Protein AF-A0A2D8V8N9-F1 (afdb_monomer)

Foldseek 3Di:
DPPPFDADPPPRDGDDLVVVQVACADPPPRDRCPAQVNLVVVVVCVVVPSYDPDDPPPCRNCVVVVVDCDPVNVVVPDPVPVVVVDPPVVVVVPPPVPPPPVPPPPPVVVVVDDPQPVPDPVVVVVVVVD

pLDDT: mean 76.81, std 12.53, range [43.84, 94.81]

Sequence (130 aa):
MEVEGLICPACAGELKEDQLKDQLVCPHCKTNLKQKKFLAFLEYLIMVGIVSDLDFFDETLYGDEIEHKTIEEKELEDFTNPEDYEDKSEKLKNYDESVDLKEVTTDEESFRVWEGIDEDWEDFNKKNKK

Radius of gyration: 29.56 Å; Cα contacts (8 Å, |Δi|>4): 69; chains: 1; bounding box: 76×62×56 Å

Mean predicted aligned error: 17.75 Å

Solvent-accessible surface area (backbone atoms only — not comparable to full-atom values): 8571 Å² total; per-residue (Å²): 129,84,77,77,72,48,60,36,92,88,74,70,44,82,46,56,65,80,56,43,54,84,40,55,45,44,88,85,76,66,45,69,52,86,41,57,95,37,44,75,58,54,52,49,35,41,77,75,61,54,36,83,86,70,65,83,82,38,54,88,63,45,34,76,64,69,74,49,71,46,73,67,57,59,70,64,54,60,92,76,50,61,75,82,72,51,66,72,77,54,70,62,70,74,61,59,90,75,66,75,72,77,72,70,84,62,63,64,68,68,73,71,63,56,93,57,76,92,47,56,71,70,59,55,63,53,64,78,72,114

Secondary structure (DSSP, 8-state):
---PPEE-TTT--EE-HHHHHH--B-TTT--B--SGGGHHHHHHHHHHTS-----TT-HHHHHHHHH---HHHHHT--TT-GGGTS-TTTTTTT--TT---------HHHHH--TTTTS-HHHHHHHTT-

Structure (mmCIF, N/CA/C/O backbone):
data_AF-A0A2D8V8N9-F1
#
_entry.id   AF-A0A2D8V8N9-F1
#
loop_
_atom_site.group_PDB
_atom_site.id
_atom_site.type_symbol
_atom_site.label_atom_id
_atom_site.label_alt_id
_atom_site.label_comp_id
_atom_site.label_asym_id
_atom_site.label_entity_id
_atom_site.label_seq_id
_atom_site.pdbx_PDB_ins_code
_atom_site.Cartn_x
_atom_site.Cartn_y
_atom_site.Cartn_z
_atom_site.occupancy
_atom_site.B_iso_or_equiv
_atom_site.auth_seq_id
_atom_site.auth_comp_id
_atom_site.auth_asym_id
_atom_site.auth_atom_id
_atom_site.pdbx_PDB_model_num
ATOM 1 N N . MET A 1 1 ? 1.523 -25.544 -6.671 1.00 43.84 1 MET A N 1
ATOM 2 C CA . MET A 1 1 ? 0.887 -25.002 -5.459 1.00 43.84 1 MET A CA 1
ATOM 3 C C . MET A 1 1 ? -0.396 -24.367 -5.927 1.00 43.84 1 MET A C 1
ATOM 5 O O . MET A 1 1 ? -0.328 -23.401 -6.672 1.00 43.84 1 MET A O 1
ATOM 9 N N . GLU A 1 2 ? -1.529 -24.990 -5.630 1.00 48.66 2 GLU A N 1
ATOM 10 C CA . GLU A 1 2 ? -2.821 -24.325 -5.788 1.00 48.66 2 GLU A CA 1
ATOM 11 C C . GLU A 1 2 ? -2.857 -23.256 -4.699 1.00 48.66 2 GLU A C 1
ATOM 13 O O . GLU A 1 2 ? -2.686 -23.576 -3.524 1.00 48.66 2 GLU A O 1
ATOM 18 N N . VAL A 1 3 ? -2.911 -21.987 -5.098 1.00 56.03 3 VAL A N 1
ATOM 19 C CA . VAL A 1 3 ? -3.003 -20.879 -4.150 1.00 56.03 3 VAL A CA 1
ATOM 20 C C . VAL A 1 3 ? -4.373 -21.026 -3.500 1.00 56.03 3 VAL A C 1
ATOM 22 O O . VAL A 1 3 ? -5.394 -20.870 -4.170 1.00 56.03 3 VAL A O 1
ATOM 25 N N . GLU A 1 4 ? -4.402 -21.448 -2.238 1.00 64.19 4 GLU A N 1
ATOM 26 C CA . GLU A 1 4 ? -5.627 -21.440 -1.445 1.00 64.19 4 GLU A CA 1
ATOM 27 C C . GLU A 1 4 ? -6.212 -20.025 -1.537 1.00 64.19 4 GLU A C 1
ATOM 29 O O . GLU A 1 4 ? -5.486 -19.040 -1.388 1.00 64.19 4 GLU A O 1
ATOM 34 N N . GLY A 1 5 ? -7.487 -19.930 -1.923 1.00 76.81 5 GLY A N 1
ATOM 35 C CA . GLY A 1 5 ? -8.102 -18.674 -2.348 1.00 76.81 5 GLY A CA 1
ATOM 36 C C . GLY A 1 5 ? -7.938 -17.547 -1.327 1.00 76.81 5 GLY A C 1
ATOM 37 O O . GLY A 1 5 ? -7.862 -17.779 -0.123 1.00 76.81 5 GLY A O 1
ATOM 38 N N . LEU A 1 6 ? -7.904 -16.303 -1.809 1.00 89.44 6 LEU A N 1
ATOM 39 C CA . LEU A 1 6 ? -7.815 -15.125 -0.947 1.00 89.44 6 LEU A CA 1
ATOM 40 C C . LEU A 1 6 ? -9.004 -15.072 0.009 1.00 89.44 6 LEU A C 1
ATOM 42 O O . LEU A 1 6 ? -10.145 -15.310 -0.380 1.00 89.44 6 LEU A O 1
ATOM 46 N N . ILE A 1 7 ? -8.749 -14.695 1.256 1.00 92.44 7 ILE A N 1
ATOM 47 C CA . ILE A 1 7 ? -9.777 -14.587 2.289 1.00 92.44 7 ILE A CA 1
ATOM 48 C C . ILE A 1 7 ? -9.831 -13.143 2.778 1.00 92.44 7 ILE A C 1
ATOM 50 O O . ILE A 1 7 ? -8.807 -12.515 3.036 1.00 92.44 7 ILE A O 1
ATOM 54 N N . CYS A 1 8 ? -11.040 -12.607 2.928 1.00 93.44 8 CYS A N 1
ATOM 55 C CA . CYS A 1 8 ? -11.247 -11.274 3.471 1.00 93.44 8 CYS A CA 1
ATOM 56 C C . CYS A 1 8 ? -10.814 -11.210 4.943 1.00 93.44 8 CYS A C 1
ATOM 58 O O . CYS A 1 8 ? -11.409 -11.908 5.771 1.00 93.44 8 CYS A O 1
ATOM 60 N N . PRO A 1 9 ? -9.890 -10.306 5.321 1.00 94.12 9 PRO A N 1
ATOM 61 C CA . PRO A 1 9 ? -9.412 -10.198 6.700 1.00 94.12 9 PRO A CA 1
ATOM 62 C C . PRO A 1 9 ? -10.479 -9.672 7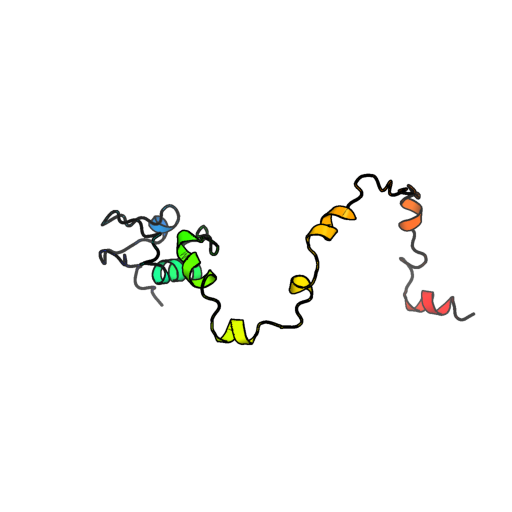.677 1.00 94.12 9 PRO A C 1
ATOM 64 O O . PRO A 1 9 ? -10.300 -9.751 8.888 1.00 94.12 9 PRO A O 1
ATOM 67 N N . ALA A 1 10 ? -11.597 -9.131 7.176 1.00 94.81 10 ALA A N 1
ATOM 68 C CA . ALA A 1 10 ? -12.677 -8.592 8.004 1.00 94.81 10 ALA A CA 1
ATOM 69 C C . ALA A 1 10 ? -13.801 -9.601 8.298 1.00 94.81 10 ALA A C 1
ATOM 71 O O . ALA A 1 10 ? -14.387 -9.557 9.376 1.00 94.81 10 ALA A O 1
ATOM 72 N N . CYS A 1 11 ? -14.149 -10.466 7.340 1.00 94.50 11 CYS A N 1
ATOM 73 C CA . CYS A 1 11 ? -15.315 -11.356 7.452 1.00 94.50 11 CYS A CA 1
ATOM 74 C C . CYS A 1 11 ? -15.036 -12.824 7.122 1.00 94.50 11 CYS A C 1
ATOM 76 O O . CYS A 1 11 ? -15.972 -13.619 7.121 1.00 94.50 11 CYS A O 1
ATOM 78 N N . ALA A 1 12 ? -13.786 -13.175 6.813 1.00 92.81 12 ALA A N 1
ATOM 79 C CA . ALA A 1 12 ? -13.374 -14.509 6.387 1.00 92.81 12 ALA A CA 1
ATOM 80 C C . ALA A 1 12 ? -14.083 -15.045 5.121 1.00 92.81 12 ALA A C 1
ATOM 82 O O . ALA A 1 12 ? -14.031 -16.237 4.840 1.00 92.81 12 ALA A O 1
ATOM 83 N N . GLY A 1 13 ? -14.742 -14.181 4.343 1.00 90.00 13 GLY A N 1
ATOM 84 C CA . GLY A 1 13 ? -15.332 -14.557 3.058 1.00 90.00 13 GLY A CA 1
ATOM 85 C C . GLY A 1 13 ? -14.276 -14.680 1.960 1.00 90.00 13 GLY A C 1
ATOM 86 O O . GLY A 1 13 ? -13.330 -13.895 1.931 1.00 90.00 13 GLY A O 1
ATOM 87 N N . GLU A 1 14 ? -14.461 -15.623 1.041 1.00 92.06 14 GLU A N 1
ATOM 88 C CA . GLU A 1 14 ? -13.572 -15.823 -0.110 1.00 92.06 14 GLU A CA 1
ATOM 89 C C . GLU A 1 14 ? -13.572 -14.603 -1.044 1.00 92.06 14 GLU A C 1
ATOM 91 O O . GLU A 1 14 ? -14.624 -14.078 -1.417 1.00 92.06 14 GLU A O 1
ATOM 96 N N . LEU A 1 15 ? -12.390 -14.154 -1.443 1.00 90.56 15 LEU A N 1
ATOM 97 C CA . LEU A 1 15 ? -12.158 -13.038 -2.348 1.00 90.56 15 LEU A CA 1
ATOM 98 C C . LEU A 1 15 ? -11.600 -13.557 -3.670 1.00 90.56 15 LEU A C 1
ATOM 100 O O . LEU A 1 15 ? -10.757 -14.452 -3.702 1.00 90.56 15 LEU A O 1
ATOM 104 N N . LYS A 1 16 ? -12.052 -12.963 -4.774 1.00 89.31 16 LYS A N 1
ATOM 105 C CA . LYS A 1 16 ? -11.457 -13.197 -6.092 1.00 89.31 16 LYS A CA 1
ATOM 106 C C . LYS A 1 16 ? -10.467 -12.086 -6.405 1.00 89.31 16 LYS A C 1
ATOM 108 O O . LYS A 1 16 ? -10.768 -10.922 -6.156 1.00 89.31 16 LYS A O 1
ATOM 113 N N . GLU A 1 17 ? -9.338 -12.438 -7.009 1.00 88.31 17 GLU A N 1
ATOM 114 C CA . GLU A 1 17 ? -8.306 -11.479 -7.427 1.00 88.31 17 GLU A CA 1
ATOM 115 C C . GLU A 1 17 ? -8.883 -10.359 -8.297 1.00 88.31 17 GLU A C 1
ATOM 117 O O . GLU A 1 17 ? -8.633 -9.184 -8.046 1.00 88.31 17 GLU A O 1
ATOM 122 N N . ASP A 1 18 ? -9.741 -10.710 -9.258 1.00 85.50 18 ASP A N 1
ATOM 123 C CA . ASP A 1 18 ? -10.358 -9.740 -10.167 1.00 85.50 18 ASP A CA 1
ATOM 124 C C . ASP A 1 18 ? -11.225 -8.698 -9.450 1.00 85.50 18 ASP A C 1
ATOM 126 O O . ASP A 1 18 ? -11.399 -7.596 -9.954 1.00 85.50 18 ASP A O 1
ATOM 130 N N . GLN A 1 19 ? -11.755 -9.013 -8.264 1.00 84.12 19 GLN A N 1
ATOM 131 C CA . GLN A 1 19 ? -12.553 -8.064 -7.483 1.00 84.12 19 GLN A CA 1
ATOM 132 C C . GLN A 1 19 ? -11.687 -7.049 -6.734 1.00 84.12 19 GLN A C 1
ATOM 134 O O . GLN A 1 19 ? -12.185 -5.984 -6.387 1.00 84.12 19 GLN A O 1
ATOM 139 N N . LEU A 1 20 ? -10.421 -7.384 -6.471 1.00 86.25 20 LEU A N 1
ATOM 140 C CA . LEU A 1 20 ? -9.492 -6.547 -5.714 1.00 86.25 20 LEU A CA 1
ATOM 141 C C . LEU A 1 20 ? -8.653 -5.629 -6.607 1.00 86.25 20 LEU A C 1
ATOM 143 O O . LEU A 1 20 ? -8.152 -4.628 -6.104 1.00 86.25 20 LEU A O 1
ATOM 147 N N . LYS A 1 21 ? -8.532 -5.943 -7.906 1.00 82.69 21 LYS A N 1
ATOM 148 C CA . LYS A 1 21 ? -7.819 -5.116 -8.894 1.00 82.69 21 LYS A CA 1
ATOM 149 C C . LYS A 1 21 ? -8.406 -3.709 -9.005 1.00 82.69 21 LYS A C 1
ATOM 151 O O . LYS A 1 21 ? -7.660 -2.740 -8.982 1.00 82.69 21 LYS A O 1
ATOM 156 N N . ASP A 1 22 ? -9.733 -3.608 -9.082 1.00 79.94 22 ASP A N 1
ATOM 157 C CA . ASP A 1 22 ? -10.412 -2.326 -9.308 1.00 79.94 22 ASP A CA 1
ATOM 158 C C . ASP A 1 22 ? -10.699 -1.572 -8.002 1.00 79.94 22 ASP A C 1
ATOM 160 O O . ASP A 1 22 ? -10.581 -0.348 -7.933 1.00 79.94 22 ASP A O 1
ATOM 164 N N . GLN A 1 23 ? -11.138 -2.287 -6.959 1.00 85.50 23 GLN A N 1
ATOM 165 C CA . GLN A 1 23 ? -11.500 -1.695 -5.672 1.00 85.50 23 GLN A CA 1
ATOM 166 C C . GLN A 1 23 ? -11.130 -2.619 -4.513 1.00 85.50 23 GLN A C 1
ATOM 168 O O . GLN A 1 23 ? -11.586 -3.756 -4.421 1.00 85.50 23 GLN A O 1
ATOM 173 N N . LEU A 1 24 ? -10.397 -2.079 -3.538 1.00 90.25 24 LEU A N 1
ATOM 174 C CA . LEU A 1 24 ? -10.080 -2.744 -2.270 1.00 90.25 24 LEU A CA 1
ATOM 175 C C . LEU A 1 24 ? -11.287 -2.756 -1.318 1.00 90.25 24 LEU A C 1
ATOM 177 O O . LEU A 1 24 ? -11.211 -2.307 -0.176 1.00 90.25 24 LEU A O 1
ATOM 181 N N . VAL A 1 25 ? -12.431 -3.250 -1.783 1.00 92.56 25 VAL A N 1
ATOM 182 C CA . VAL A 1 25 ? -13.660 -3.385 -0.996 1.00 92.56 25 VAL A CA 1
ATOM 183 C C . VAL A 1 25 ? -14.112 -4.834 -1.049 1.00 92.56 25 VAL A C 1
ATOM 185 O O . VAL A 1 25 ? -14.303 -5.409 -2.116 1.00 92.56 25 VAL A O 1
ATOM 188 N N . CYS A 1 26 ? -14.330 -5.437 0.117 1.00 92.44 26 CYS A N 1
ATOM 189 C CA . CYS A 1 26 ? -14.845 -6.800 0.164 1.00 92.44 26 CYS A CA 1
ATOM 190 C C . CYS A 1 26 ? -16.297 -6.849 -0.365 1.00 92.44 26 CYS A C 1
ATOM 192 O O . CYS A 1 26 ? -17.150 -6.141 0.173 1.00 92.44 26 CYS A O 1
ATOM 194 N N . PRO A 1 27 ? -16.647 -7.730 -1.319 1.00 91.12 27 PRO A N 1
ATOM 195 C CA . PRO A 1 27 ? -18.016 -7.855 -1.830 1.00 91.12 27 PRO A CA 1
ATOM 196 C C . PRO A 1 27 ? -18.997 -8.453 -0.809 1.00 91.12 27 PRO A C 1
ATOM 198 O O . PRO A 1 27 ? -20.200 -8.219 -0.904 1.00 91.12 27 PRO A O 1
ATOM 201 N N . HIS A 1 28 ? -18.500 -9.206 0.179 1.00 91.62 28 HIS A N 1
ATOM 202 C CA . HIS A 1 28 ? -19.333 -9.891 1.175 1.00 91.62 28 HIS A CA 1
ATOM 203 C C . HIS A 1 28 ? -19.755 -8.967 2.313 1.00 91.62 28 HIS A C 1
ATOM 205 O O . HIS A 1 28 ? -20.937 -8.861 2.626 1.00 91.62 28 HIS A O 1
ATOM 211 N N . CYS A 1 29 ? -18.793 -8.279 2.937 1.00 94.12 29 CYS A N 1
ATOM 212 C CA . CYS A 1 29 ? -19.055 -7.404 4.084 1.00 94.12 29 CYS A CA 1
ATOM 213 C C . CYS A 1 29 ? -19.006 -5.909 3.751 1.00 94.12 29 CYS A C 1
ATOM 215 O O . CYS A 1 29 ? -19.225 -5.092 4.644 1.00 94.12 29 CYS A O 1
ATOM 217 N N . LYS A 1 30 ? -18.698 -5.535 2.499 1.00 93.12 30 LYS A N 1
ATOM 218 C CA . LYS A 1 30 ? -18.587 -4.140 2.024 1.00 93.12 30 LYS A CA 1
ATOM 219 C C . LYS A 1 30 ? -17.570 -3.296 2.794 1.00 93.12 30 LYS A C 1
ATOM 221 O O . LYS A 1 30 ? -17.597 -2.070 2.736 1.00 93.12 30 LYS A O 1
ATOM 226 N N . THR A 1 31 ? -16.678 -3.946 3.538 1.00 94.38 31 THR A N 1
ATOM 227 C CA . THR A 1 31 ? -15.626 -3.261 4.284 1.00 94.38 31 THR A CA 1
ATOM 228 C C . THR A 1 31 ? -14.571 -2.768 3.307 1.00 94.38 31 THR A C 1
ATOM 230 O O . THR A 1 31 ? -14.108 -3.537 2.462 1.00 94.38 31 THR A O 1
ATOM 233 N N . ASN A 1 32 ? -14.189 -1.498 3.443 1.00 93.38 32 ASN A N 1
ATOM 234 C CA . ASN A 1 32 ? -13.022 -0.953 2.765 1.00 93.38 32 ASN A CA 1
ATOM 235 C C . ASN A 1 32 ? -11.758 -1.566 3.388 1.00 93.38 32 ASN A C 1
ATOM 237 O O . ASN A 1 32 ? -11.514 -1.415 4.587 1.00 93.38 32 ASN A O 1
ATOM 241 N N . LEU A 1 33 ? -11.002 -2.294 2.574 1.00 92.62 33 LEU A N 1
ATOM 242 C CA . LEU A 1 33 ? -9.783 -2.999 2.952 1.00 92.62 33 LEU A CA 1
ATOM 243 C C . LEU A 1 33 ? -8.545 -2.095 2.878 1.00 92.62 33 LEU A C 1
ATOM 245 O O . LEU A 1 33 ? -7.534 -2.443 3.479 1.00 92.62 33 LEU A O 1
ATOM 249 N N . LYS A 1 34 ? -8.625 -0.917 2.236 1.00 90.56 34 LYS A N 1
ATOM 250 C CA . LYS A 1 34 ? -7.576 0.118 2.241 1.00 90.56 34 LYS A CA 1
ATOM 251 C C . LYS A 1 34 ? -7.553 0.845 3.594 1.00 90.56 34 LYS A C 1
ATOM 253 O O . LYS A 1 34 ? -7.934 2.006 3.713 1.00 90.56 34 LYS A O 1
ATOM 258 N N . GLN A 1 35 ? -7.206 0.114 4.649 1.00 90.81 35 GLN A N 1
ATOM 259 C CA . GLN A 1 35 ? -7.131 0.605 6.022 1.00 90.81 35 GLN A CA 1
ATOM 260 C C . GLN A 1 35 ? -5.892 0.028 6.695 1.00 90.81 35 GLN A C 1
ATOM 262 O O . GLN A 1 35 ? -5.598 -1.155 6.537 1.00 90.81 35 GLN A O 1
ATOM 267 N N . LYS A 1 36 ? -5.238 0.828 7.538 1.00 89.56 36 LYS A N 1
ATOM 268 C CA . LYS A 1 36 ? -4.002 0.455 8.236 1.00 89.56 36 LYS A CA 1
ATOM 269 C C . LYS A 1 36 ? -4.077 -0.863 9.021 1.00 89.56 36 LYS A C 1
ATOM 271 O O . LYS A 1 36 ? -3.130 -1.633 9.052 1.00 89.56 36 LYS A O 1
ATOM 276 N N . LYS A 1 37 ? -5.228 -1.199 9.613 1.00 91.00 37 LYS A N 1
ATOM 277 C CA . LYS A 1 37 ? -5.412 -2.491 10.311 1.00 91.00 37 LYS A CA 1
ATOM 278 C C . LYS A 1 37 ? -5.290 -3.729 9.406 1.00 91.00 37 LYS A C 1
ATOM 280 O O . LYS A 1 37 ? -5.222 -4.840 9.917 1.00 91.00 37 LYS A O 1
ATOM 285 N N . PHE A 1 38 ? -5.315 -3.548 8.087 1.00 92.88 38 PHE A N 1
ATOM 286 C CA . PHE A 1 38 ? -5.170 -4.602 7.086 1.00 92.88 38 PHE A CA 1
ATOM 287 C C . PHE A 1 38 ? -3.859 -4.467 6.293 1.00 92.88 38 PHE A C 1
ATOM 289 O O . PHE A 1 38 ? -3.750 -5.050 5.220 1.00 92.88 38 PHE A O 1
ATOM 296 N N . LEU A 1 39 ? -2.867 -3.729 6.806 1.00 90.06 39 LEU A N 1
ATOM 297 C CA . LEU A 1 39 ? -1.616 -3.420 6.102 1.00 90.06 39 LEU A CA 1
ATOM 2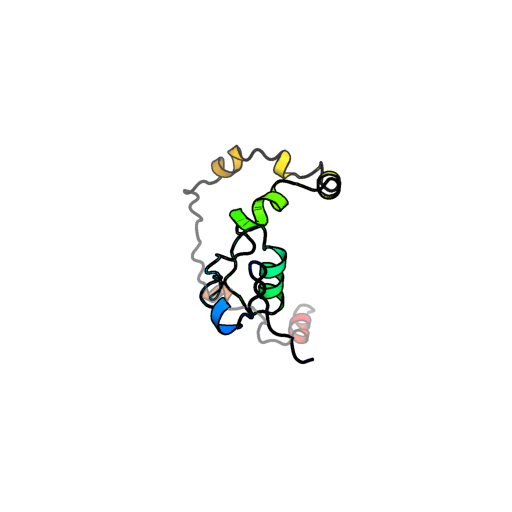98 C C . LEU A 1 39 ? -0.882 -4.675 5.607 1.00 90.06 39 LEU A C 1
ATOM 300 O O . LEU A 1 39 ? -0.651 -4.796 4.412 1.00 90.06 39 LEU A O 1
ATOM 304 N N . ALA A 1 40 ? -0.684 -5.677 6.468 1.00 89.44 40 ALA A N 1
ATOM 305 C CA . ALA A 1 40 ? -0.066 -6.949 6.073 1.00 89.44 40 ALA A CA 1
ATOM 306 C C . ALA A 1 40 ? -0.819 -7.676 4.936 1.00 89.44 40 ALA A C 1
ATOM 308 O O . ALA A 1 40 ? -0.215 -8.345 4.100 1.00 89.44 40 ALA A O 1
ATOM 309 N N . PHE A 1 41 ? -2.151 -7.546 4.881 1.00 92.25 41 PHE A N 1
ATOM 310 C CA . PHE A 1 41 ? -2.948 -8.098 3.782 1.00 92.25 41 PHE A CA 1
ATOM 311 C C . PHE A 1 41 ? -2.738 -7.300 2.487 1.00 92.25 41 PHE A C 1
ATOM 313 O O . PHE A 1 41 ? -2.603 -7.898 1.425 1.00 92.25 41 PHE A O 1
ATOM 320 N N . LEU A 1 42 ? -2.673 -5.967 2.566 1.00 91.38 42 LEU A N 1
ATOM 321 C CA . LEU A 1 42 ? -2.399 -5.102 1.413 1.00 91.38 42 LEU A CA 1
ATOM 322 C C . LEU A 1 42 ? -0.996 -5.344 0.840 1.00 91.38 42 LEU A C 1
ATOM 324 O O . LEU A 1 42 ? -0.851 -5.484 -0.371 1.00 91.38 42 LEU A O 1
ATOM 328 N N . GLU A 1 43 ? 0.016 -5.472 1.695 1.00 88.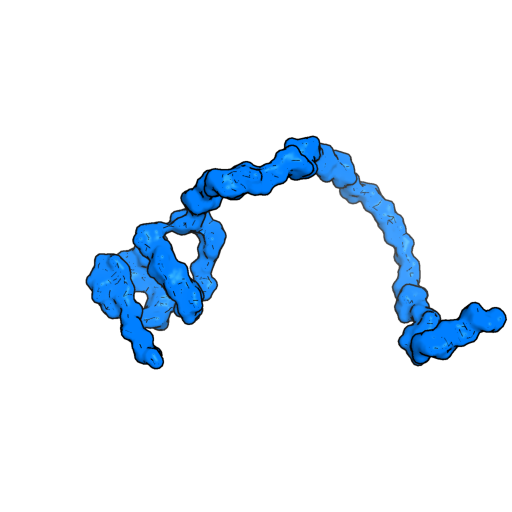38 43 GLU A N 1
ATOM 329 C CA . GLU A 1 43 ? 1.391 -5.795 1.295 1.00 88.38 43 GLU A CA 1
ATOM 330 C C . GLU A 1 43 ? 1.476 -7.146 0.591 1.00 88.38 43 GLU A C 1
ATOM 332 O O . GLU A 1 43 ? 2.127 -7.265 -0.445 1.00 88.38 43 GLU A O 1
ATOM 337 N N . TYR A 1 44 ? 0.770 -8.156 1.104 1.00 90.69 44 TYR A N 1
ATOM 338 C CA . TYR A 1 44 ? 0.679 -9.452 0.441 1.00 90.69 44 TYR A CA 1
ATOM 339 C C . TYR A 1 44 ? 0.085 -9.329 -0.971 1.00 90.69 44 TYR A C 1
ATOM 341 O O . TYR A 1 44 ? 0.631 -9.900 -1.916 1.00 90.69 44 TYR A O 1
ATOM 349 N N . LEU A 1 45 ? -0.993 -8.551 -1.142 1.00 90.62 45 LEU A N 1
ATOM 350 C CA . LEU A 1 45 ? -1.593 -8.317 -2.461 1.00 90.62 45 LEU A CA 1
ATOM 351 C C . LEU A 1 45 ? -0.616 -7.648 -3.439 1.00 90.62 45 LEU A C 1
ATOM 353 O O . LEU A 1 45 ? -0.632 -7.990 -4.623 1.00 90.62 45 LEU A O 1
ATOM 357 N N . ILE A 1 46 ? 0.238 -6.740 -2.955 1.00 87.75 46 ILE A N 1
ATOM 358 C CA . ILE A 1 46 ? 1.296 -6.109 -3.757 1.00 87.75 46 ILE A CA 1
ATOM 359 C C . ILE A 1 46 ? 2.389 -7.123 -4.108 1.00 87.75 46 ILE A C 1
ATOM 361 O O . ILE A 1 46 ? 2.747 -7.249 -5.276 1.00 87.75 46 ILE A O 1
ATOM 365 N N . MET A 1 47 ? 2.900 -7.881 -3.129 1.00 86.56 47 MET A N 1
ATOM 366 C CA . MET A 1 47 ? 3.975 -8.862 -3.344 1.00 86.56 47 MET A CA 1
ATOM 367 C C . MET A 1 47 ? 3.590 -9.940 -4.360 1.00 86.56 47 MET A C 1
ATOM 369 O O . MET A 1 47 ? 4.428 -10.376 -5.147 1.00 86.56 47 MET A O 1
ATOM 373 N N . VAL A 1 48 ? 2.326 -10.371 -4.350 1.00 88.31 48 VAL A N 1
ATOM 374 C CA . VAL A 1 48 ? 1.793 -11.344 -5.318 1.00 88.31 48 VAL A CA 1
ATOM 375 C C . VAL A 1 48 ? 1.436 -10.683 -6.659 1.00 88.31 48 VAL A C 1
ATOM 377 O O . VAL A 1 48 ? 1.266 -11.376 -7.659 1.00 88.31 48 VAL A O 1
ATOM 380 N N . GLY A 1 49 ? 1.365 -9.349 -6.717 1.00 87.19 49 GLY A N 1
ATOM 381 C CA . GLY A 1 49 ? 1.059 -8.591 -7.933 1.00 87.19 49 GLY A CA 1
ATOM 382 C C . GLY A 1 49 ? -0.429 -8.554 -8.288 1.00 87.19 49 GLY A C 1
ATOM 383 O O . GLY A 1 49 ? -0.779 -8.343 -9.447 1.00 87.19 49 GLY A O 1
ATOM 384 N N . ILE A 1 50 ? -1.315 -8.773 -7.312 1.00 88.50 50 ILE A N 1
ATOM 385 C CA . ILE A 1 50 ? -2.774 -8.704 -7.504 1.00 88.50 50 ILE A CA 1
ATOM 386 C C . ILE A 1 50 ? -3.234 -7.245 -7.585 1.00 88.50 50 ILE A C 1
ATOM 388 O O . ILE A 1 50 ? -4.161 -6.936 -8.331 1.00 88.50 50 ILE A O 1
ATOM 392 N N . VAL A 1 51 ? -2.587 -6.355 -6.828 1.00 85.81 51 VAL A N 1
ATOM 393 C CA . VAL A 1 51 ? -2.882 -4.917 -6.799 1.00 85.81 51 VAL A CA 1
ATOM 394 C C . VAL A 1 51 ? -1.606 -4.147 -7.120 1.00 85.81 51 VAL A C 1
ATOM 396 O O . VAL A 1 51 ? -0.642 -4.212 -6.363 1.00 85.81 51 VAL A O 1
ATOM 399 N N . SER A 1 52 ? -1.604 -3.427 -8.243 1.00 78.06 52 SER A N 1
ATOM 400 C CA . SER A 1 52 ? -0.485 -2.586 -8.698 1.00 78.06 52 SER A CA 1
ATOM 401 C C . SER A 1 52 ? -0.609 -1.122 -8.279 1.00 78.06 52 SER A C 1
ATOM 403 O O . SER A 1 52 ? 0.394 -0.422 -8.205 1.00 78.06 52 SER A O 1
ATOM 405 N N . ASP A 1 53 ? -1.829 -0.665 -7.993 1.00 78.62 53 ASP A N 1
ATOM 406 C CA . ASP A 1 53 ? -2.145 0.762 -7.839 1.00 78.62 53 ASP A CA 1
ATOM 407 C C . ASP A 1 53 ? -2.178 1.207 -6.365 1.00 78.62 53 ASP A C 1
ATOM 409 O O . ASP A 1 53 ? -2.765 2.236 -6.021 1.00 78.62 53 ASP A O 1
ATOM 413 N N . LEU A 1 54 ? -1.578 0.421 -5.464 1.00 82.31 54 LEU A N 1
ATOM 414 C CA . LEU A 1 54 ? -1.408 0.826 -4.073 1.00 82.31 54 LEU A CA 1
ATOM 415 C C . LEU A 1 54 ? -0.091 1.595 -3.932 1.00 82.31 54 LEU A C 1
ATOM 417 O O . LEU A 1 54 ? 0.985 1.039 -4.135 1.00 82.31 54 LEU A O 1
ATOM 421 N N . ASP A 1 55 ? -0.194 2.873 -3.584 1.00 82.00 55 ASP A N 1
ATOM 422 C CA . ASP A 1 55 ? 0.968 3.729 -3.370 1.00 82.00 55 ASP A CA 1
ATOM 423 C C . ASP A 1 55 ? 1.684 3.346 -2.067 1.00 82.00 55 ASP A C 1
ATOM 425 O O . ASP A 1 55 ? 1.106 3.411 -0.979 1.00 82.00 55 ASP A O 1
ATOM 429 N N . PHE A 1 56 ? 2.949 2.941 -2.185 1.00 75.31 56 PHE A N 1
ATOM 430 C CA . PHE A 1 56 ? 3.816 2.634 -1.046 1.00 75.31 56 PHE A CA 1
ATOM 431 C C . PHE A 1 56 ? 4.106 3.879 -0.194 1.00 75.31 56 PHE A C 1
ATOM 433 O O . PHE A 1 56 ? 4.392 3.771 0.993 1.00 75.31 56 PHE A O 1
ATOM 440 N N . PHE A 1 57 ? 3.991 5.070 -0.782 1.00 78.06 57 PHE A N 1
ATOM 441 C CA . PHE A 1 57 ? 4.199 6.344 -0.100 1.00 78.06 57 PHE A CA 1
ATOM 442 C C . PHE A 1 57 ? 2.901 6.936 0.463 1.00 78.06 57 PHE A C 1
ATOM 444 O O . PHE A 1 57 ? 2.879 8.103 0.855 1.00 78.06 57 PHE A O 1
ATOM 451 N N . ASP A 1 58 ? 1.809 6.163 0.516 1.00 85.94 58 ASP A N 1
ATOM 452 C CA . ASP A 1 58 ? 0.560 6.616 1.126 1.00 85.94 58 ASP A CA 1
ATOM 453 C C . ASP A 1 58 ? 0.755 6.811 2.640 1.00 85.94 58 ASP A C 1
ATOM 455 O O . ASP A 1 58 ? 0.667 5.867 3.428 1.00 85.94 58 ASP A O 1
ATOM 459 N N . GLU A 1 59 ? 0.996 8.058 3.048 1.00 83.38 59 GLU A N 1
ATOM 460 C CA . GLU A 1 59 ? 1.194 8.470 4.443 1.00 83.38 59 GLU A CA 1
ATOM 461 C C . GLU A 1 59 ? 0.024 8.041 5.347 1.00 83.38 59 GLU A C 1
ATOM 463 O O . GLU A 1 59 ? 0.210 7.762 6.528 1.00 83.38 59 GLU A O 1
ATOM 468 N N . THR A 1 60 ? -1.190 7.884 4.807 1.00 85.75 60 THR A N 1
ATOM 469 C CA . THR A 1 60 ? -2.337 7.419 5.606 1.00 85.75 60 THR A CA 1
ATOM 470 C C . THR A 1 60 ? -2.258 5.936 5.979 1.00 85.75 60 THR A C 1
ATOM 472 O O . THR A 1 60 ? -2.896 5.505 6.946 1.00 85.75 60 THR A O 1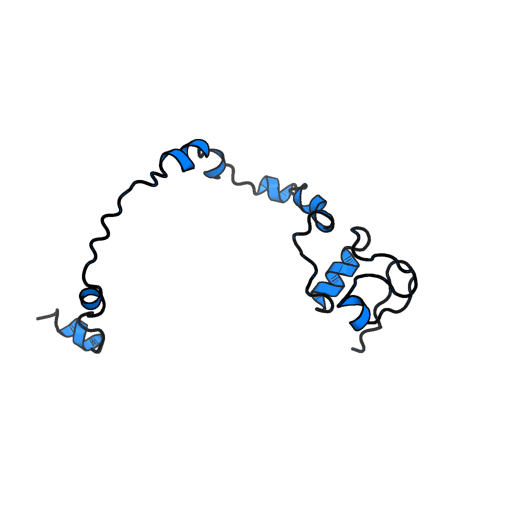
ATOM 475 N N . LEU A 1 61 ? -1.492 5.147 5.221 1.00 86.69 61 LEU A N 1
ATOM 476 C CA . LEU A 1 61 ? -1.255 3.726 5.470 1.00 86.69 61 LEU A CA 1
ATOM 477 C C . LEU A 1 61 ? 0.099 3.493 6.148 1.00 86.69 61 LEU A C 1
ATOM 479 O O . LEU A 1 61 ? 0.145 2.753 7.131 1.00 86.69 61 LEU A O 1
ATOM 483 N N . TYR A 1 62 ? 1.152 4.153 5.662 1.00 83.56 62 TYR A N 1
ATOM 484 C CA . TYR A 1 62 ? 2.552 3.923 6.039 1.00 83.56 62 TYR A CA 1
ATOM 485 C C . TYR A 1 62 ? 3.177 5.046 6.891 1.00 83.56 62 TYR A C 1
ATOM 487 O O . TYR A 1 62 ? 4.313 4.914 7.338 1.00 83.56 62 TYR A O 1
ATOM 495 N N . GLY A 1 63 ? 2.461 6.144 7.160 1.00 79.31 63 GLY A N 1
ATOM 496 C CA . GLY A 1 63 ? 3.016 7.341 7.812 1.00 79.31 63 GLY A CA 1
ATOM 497 C C . GLY A 1 63 ? 3.612 7.109 9.202 1.00 79.31 63 GLY A C 1
ATOM 498 O O . GLY A 1 63 ? 4.670 7.651 9.507 1.00 79.31 63 GLY A O 1
ATOM 499 N N . ASP A 1 64 ? 3.006 6.254 10.031 1.00 74.00 64 ASP A N 1
ATOM 500 C CA . ASP A 1 64 ? 3.536 5.998 11.380 1.00 74.00 64 ASP A CA 1
ATOM 501 C C . ASP A 1 64 ? 4.911 5.306 11.376 1.00 74.00 64 ASP A C 1
ATOM 503 O O . ASP A 1 64 ? 5.652 5.438 12.347 1.00 74.00 64 ASP A O 1
ATOM 507 N N . GLU A 1 65 ? 5.270 4.567 10.320 1.00 65.00 65 GLU A N 1
ATOM 508 C CA . GLU A 1 65 ? 6.616 3.981 10.209 1.00 65.00 65 GLU A CA 1
ATOM 509 C C . GLU A 1 65 ? 7.656 5.037 9.807 1.00 65.00 65 GLU A C 1
ATOM 511 O O . GLU A 1 65 ? 8.808 4.956 10.221 1.00 65.00 65 GLU A O 1
ATOM 516 N N . ILE A 1 66 ? 7.239 6.079 9.081 1.00 64.19 66 ILE A N 1
ATOM 517 C CA . ILE A 1 66 ? 8.100 7.190 8.649 1.00 64.19 66 ILE A CA 1
ATOM 518 C C . ILE A 1 66 ? 8.434 8.122 9.826 1.00 64.19 66 ILE A C 1
ATOM 520 O O . ILE A 1 66 ? 9.555 8.623 9.933 1.00 64.19 66 ILE A O 1
ATOM 524 N N . GLU A 1 67 ? 7.486 8.357 10.739 1.00 59.50 67 GLU A N 1
ATOM 525 C CA . GLU A 1 67 ? 7.697 9.243 11.896 1.00 59.50 67 GLU A CA 1
ATOM 526 C C . GLU A 1 67 ? 8.646 8.649 12.949 1.00 59.50 67 GLU A C 1
ATOM 528 O O . GLU A 1 67 ? 9.282 9.373 13.727 1.00 59.50 67 GLU A O 1
ATOM 533 N N . HIS A 1 68 ? 8.775 7.326 12.984 1.00 58.47 68 HIS A N 1
ATOM 534 C CA . HIS A 1 68 ? 9.604 6.629 13.949 1.00 58.47 68 HIS A CA 1
ATOM 535 C C . HIS A 1 68 ? 10.917 6.184 13.316 1.00 58.47 68 HIS A C 1
ATOM 537 O O . HIS A 1 68 ? 11.122 4.993 13.114 1.00 58.47 68 HIS A O 1
ATOM 543 N N . LYS A 1 69 ? 11.855 7.130 13.117 1.00 59.69 69 LYS A N 1
ATOM 544 C CA . LYS A 1 69 ? 13.273 6.759 12.964 1.00 59.69 69 LYS A CA 1
ATOM 545 C C . LYS A 1 69 ? 13.620 5.790 14.087 1.00 59.69 69 LYS A C 1
ATOM 547 O O . LYS A 1 69 ? 13.533 6.153 15.274 1.00 59.69 69 LYS A O 1
ATOM 552 N N . THR A 1 70 ? 13.956 4.566 13.712 1.00 65.62 70 THR A N 1
ATOM 553 C CA . THR A 1 70 ? 14.345 3.526 14.655 1.00 65.62 70 THR A CA 1
ATOM 554 C C . THR A 1 70 ? 15.558 4.005 15.451 1.00 65.62 70 THR A C 1
ATOM 556 O O . THR A 1 70 ? 16.282 4.917 15.048 1.00 65.62 70 THR A O 1
ATOM 559 N N . ILE A 1 71 ? 15.773 3.432 16.636 1.00 63.62 71 ILE A N 1
ATOM 560 C CA . ILE A 1 71 ? 16.952 3.771 17.450 1.00 63.62 71 ILE A CA 1
ATOM 561 C C . ILE A 1 71 ? 18.228 3.525 16.629 1.00 63.62 71 ILE A C 1
ATOM 563 O O . ILE A 1 71 ? 19.126 4.355 16.643 1.00 63.62 71 ILE A O 1
ATOM 567 N N . GLU A 1 72 ? 18.237 2.450 15.844 1.00 65.69 72 GLU A N 1
ATOM 568 C CA . GLU A 1 72 ? 19.322 2.070 14.940 1.00 65.69 72 GLU A CA 1
ATOM 569 C C . GLU A 1 72 ? 19.553 3.123 13.845 1.00 65.69 72 GLU A C 1
ATOM 571 O O . GLU A 1 72 ? 20.682 3.558 13.645 1.00 65.69 72 GLU A O 1
ATOM 576 N N . GLU A 1 73 ? 18.499 3.614 13.185 1.00 66.31 73 GLU A N 1
ATOM 577 C CA . GLU A 1 73 ? 18.620 4.680 12.177 1.00 66.31 73 GLU A CA 1
ATOM 578 C C . GLU A 1 73 ? 19.099 6.007 12.768 1.00 66.31 73 GLU A C 1
ATOM 580 O O . GLU A 1 73 ? 19.852 6.720 12.113 1.00 66.31 73 GLU A O 1
ATOM 585 N N . LYS A 1 74 ? 18.708 6.332 14.007 1.00 67.50 74 LYS A N 1
ATOM 586 C CA . LYS A 1 74 ? 19.247 7.499 14.726 1.00 67.50 74 LYS A CA 1
ATOM 587 C C . LYS A 1 74 ? 20.720 7.328 15.081 1.00 67.50 74 LYS A C 1
ATOM 589 O O . LYS A 1 74 ? 21.456 8.303 15.091 1.00 67.50 74 LYS A O 1
ATOM 594 N N . GLU A 1 75 ? 21.159 6.111 15.385 1.00 66.38 75 GLU A N 1
ATOM 595 C CA . GLU A 1 75 ? 22.572 5.807 15.645 1.00 66.38 75 GLU A CA 1
ATOM 596 C C . GLU A 1 75 ? 23.417 5.788 14.359 1.00 66.38 75 GLU A C 1
ATOM 598 O O . GLU A 1 75 ? 24.627 6.005 14.421 1.00 66.38 75 GLU A O 1
ATOM 603 N N . LEU A 1 76 ? 22.781 5.572 13.203 1.00 70.25 76 LEU A N 1
ATOM 604 C CA . LEU A 1 76 ? 23.358 5.700 11.860 1.00 70.25 76 LEU A CA 1
ATOM 605 C C . LEU A 1 76 ? 23.295 7.127 11.290 1.00 70.25 76 LEU A C 1
ATOM 607 O O . LEU A 1 76 ? 23.799 7.343 10.186 1.00 70.25 76 LEU A O 1
ATOM 611 N N . GLU A 1 77 ? 22.706 8.096 12.003 1.00 67.88 77 GLU A N 1
ATOM 612 C CA . GLU A 1 77 ? 22.763 9.500 11.592 1.00 67.88 77 GLU A CA 1
ATOM 613 C C . GLU A 1 77 ? 24.225 9.955 11.561 1.00 67.88 77 GLU A C 1
ATOM 615 O O . GLU A 1 77 ? 24.934 9.981 12.570 1.00 67.88 77 GLU A O 1
ATOM 620 N N . ASP A 1 78 ? 24.686 10.305 10.364 1.00 69.50 78 ASP A N 1
ATOM 621 C CA . ASP A 1 78 ? 26.003 10.879 10.173 1.00 69.50 78 ASP A CA 1
ATOM 622 C C . ASP A 1 78 ? 26.015 12.291 10.766 1.00 69.50 78 ASP A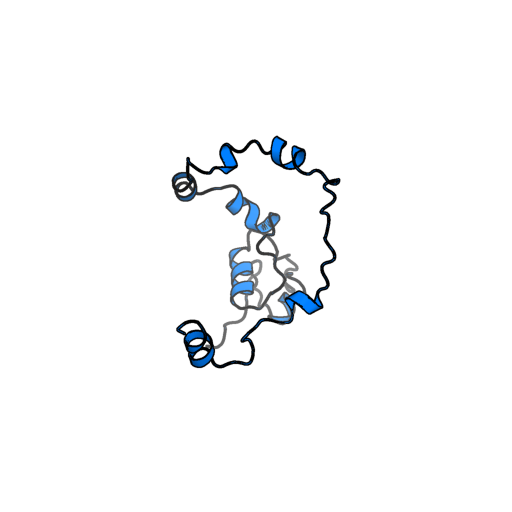 C 1
ATOM 624 O O . ASP A 1 78 ? 25.541 13.244 10.150 1.00 69.50 78 ASP A O 1
ATOM 628 N N . PHE A 1 79 ? 26.594 12.440 11.960 1.00 66.00 79 PHE A N 1
ATOM 629 C CA . PHE A 1 79 ? 26.808 13.742 12.606 1.00 66.00 79 PHE A CA 1
ATOM 630 C C . PHE A 1 79 ? 27.658 14.713 11.766 1.00 66.00 79 PHE A C 1
ATOM 632 O O . PHE A 1 79 ? 27.833 15.869 12.152 1.00 66.00 79 PHE A O 1
ATOM 639 N N . THR A 1 80 ? 28.235 14.252 10.654 1.00 73.12 80 THR A N 1
ATOM 640 C CA . THR A 1 80 ? 28.978 15.068 9.693 1.00 73.12 80 THR A CA 1
ATOM 641 C C . THR A 1 80 ? 28.195 15.384 8.422 1.00 73.12 80 THR A C 1
ATOM 643 O O . THR A 1 80 ? 28.780 15.961 7.506 1.00 73.12 80 THR A O 1
ATOM 646 N N . ASN A 1 81 ? 26.891 15.076 8.369 1.00 75.69 81 ASN A N 1
ATOM 647 C CA . ASN A 1 81 ? 26.026 15.410 7.243 1.00 75.69 81 ASN A CA 1
ATOM 648 C C . ASN A 1 81 ? 26.135 16.912 6.907 1.00 75.69 81 ASN A C 1
ATOM 650 O O . ASN A 1 81 ? 25.685 17.759 7.688 1.00 75.69 81 ASN A O 1
ATOM 654 N N . PRO A 1 82 ? 26.715 17.277 5.749 1.00 75.56 82 PRO A N 1
ATOM 655 C CA . PRO A 1 82 ? 26.914 18.675 5.390 1.00 75.56 82 PRO A CA 1
ATOM 656 C C . PRO A 1 82 ? 25.599 19.456 5.305 1.00 75.56 82 PRO A C 1
ATOM 658 O O . PRO A 1 82 ? 25.580 20.647 5.606 1.00 75.56 82 PRO A O 1
ATOM 661 N N . GLU A 1 83 ? 24.486 18.793 4.970 1.00 75.75 83 GLU A N 1
ATOM 662 C CA . GLU A 1 83 ? 23.172 19.435 4.853 1.00 75.75 83 GLU A CA 1
ATOM 663 C C . GL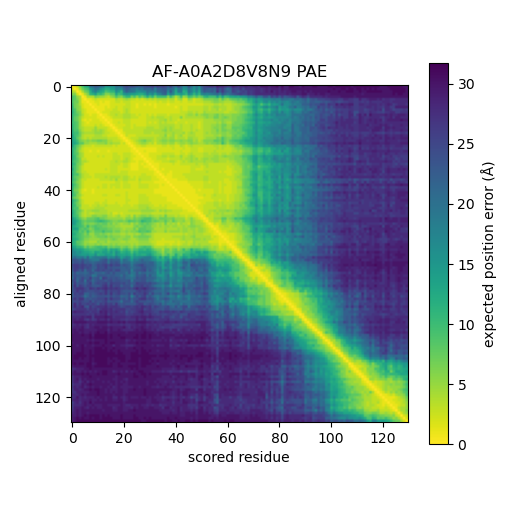U A 1 83 ? 22.621 19.986 6.175 1.00 75.75 83 GLU A C 1
ATOM 665 O O . GLU A 1 83 ? 21.766 20.877 6.143 1.00 75.75 83 GLU A O 1
ATOM 670 N N . ASP A 1 84 ? 23.099 19.480 7.315 1.00 79.44 84 ASP A N 1
ATOM 671 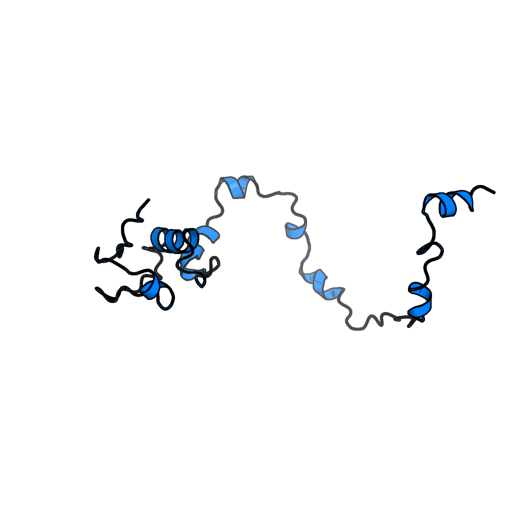C CA . ASP A 1 84 ? 22.694 19.947 8.647 1.00 79.44 84 ASP A CA 1
ATOM 672 C C . ASP A 1 84 ? 23.359 21.282 9.015 1.00 79.44 84 ASP A C 1
ATOM 674 O O . ASP A 1 84 ? 22.869 22.016 9.877 1.00 79.44 84 ASP A O 1
ATOM 678 N N . TYR A 1 85 ? 24.456 21.622 8.332 1.00 76.12 85 TYR A N 1
ATOM 679 C CA . TYR A 1 85 ? 25.240 22.840 8.545 1.00 76.12 85 TYR A CA 1
ATOM 680 C C . TYR A 1 85 ? 25.226 23.788 7.338 1.00 76.12 85 TYR A C 1
ATOM 682 O O . TYR A 1 85 ? 25.646 24.941 7.459 1.00 76.12 85 TYR A O 1
ATO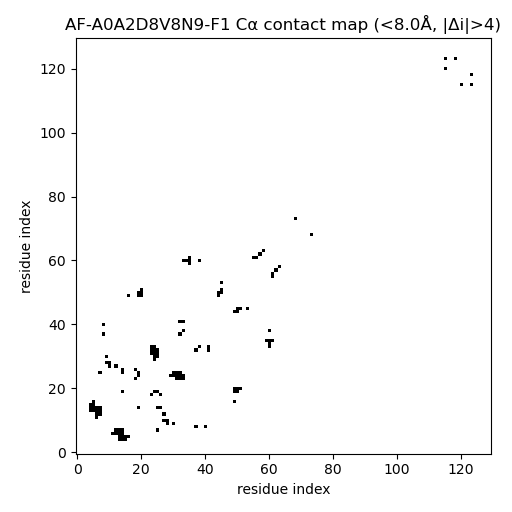M 690 N N . GLU A 1 86 ? 24.744 23.333 6.179 1.00 76.50 86 GLU A N 1
ATOM 691 C CA . GLU A 1 86 ? 24.496 24.183 5.019 1.00 76.50 86 GLU A CA 1
ATOM 692 C C . GLU A 1 86 ? 23.349 25.161 5.301 1.00 76.50 86 GLU A C 1
ATOM 694 O O . GLU A 1 86 ? 22.202 24.773 5.536 1.00 76.50 86 GLU A O 1
ATOM 699 N N . ASP A 1 87 ? 23.637 26.461 5.206 1.00 76.62 87 ASP A N 1
ATOM 700 C CA . ASP A 1 87 ? 22.605 27.494 5.233 1.00 76.62 87 ASP A CA 1
ATOM 701 C C . ASP A 1 87 ? 21.765 27.429 3.947 1.00 76.62 87 ASP A C 1
ATOM 703 O O . ASP A 1 87 ? 22.110 27.971 2.892 1.00 76.62 87 ASP A O 1
ATOM 707 N N . LYS A 1 88 ? 20.614 26.762 4.046 1.00 69.12 88 LYS A N 1
ATOM 708 C CA . LYS A 1 88 ? 19.671 26.577 2.934 1.00 69.12 88 LYS A CA 1
ATOM 709 C C . LYS A 1 88 ? 19.066 27.899 2.441 1.00 69.12 88 LYS A C 1
ATOM 711 O O . LYS A 1 88 ? 18.493 27.918 1.353 1.00 69.12 88 LYS A O 1
ATOM 716 N N . SER A 1 89 ? 19.208 29.005 3.180 1.00 69.44 89 SER A N 1
ATOM 717 C CA . SER A 1 89 ? 18.744 30.331 2.745 1.00 69.44 89 SER A CA 1
ATOM 718 C C . SER A 1 89 ? 19.635 30.962 1.666 1.00 69.44 89 SER A C 1
ATOM 720 O O . SER A 1 89 ? 19.166 31.805 0.900 1.00 69.44 89 SER A O 1
ATOM 722 N N . GLU A 1 90 ? 20.895 30.529 1.555 1.00 63.34 90 GLU A N 1
ATOM 723 C CA . GLU A 1 90 ? 21.851 30.992 0.538 1.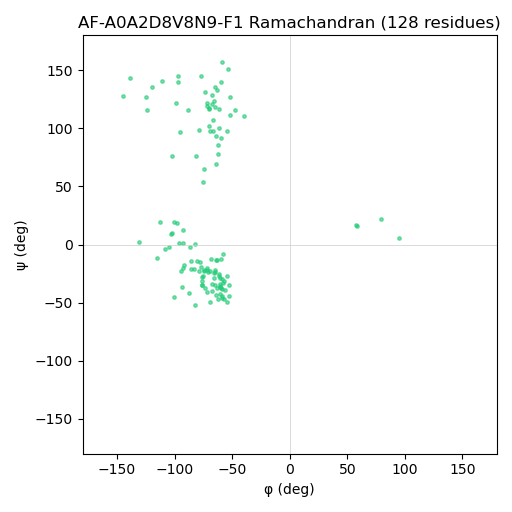00 63.34 90 GLU A CA 1
ATOM 724 C C . GLU A 1 90 ? 21.691 30.255 -0.803 1.00 63.34 90 GLU A C 1
ATOM 726 O O . GLU A 1 90 ? 22.070 30.790 -1.848 1.00 63.34 90 GLU A O 1
ATOM 731 N N . LYS A 1 91 ? 21.075 29.059 -0.809 1.00 62.69 91 LYS A N 1
ATOM 732 C CA . LYS A 1 91 ? 20.864 28.250 -2.029 1.00 62.69 91 LYS A CA 1
ATOM 733 C C . LYS A 1 91 ? 20.092 29.012 -3.114 1.00 62.69 91 LYS A C 1
ATOM 735 O O . LYS A 1 91 ? 20.358 28.812 -4.294 1.00 62.69 91 LYS A O 1
ATOM 740 N N . LEU A 1 92 ? 19.187 29.916 -2.725 1.00 60.47 92 LEU A N 1
ATOM 741 C CA . LEU A 1 92 ? 18.401 30.729 -3.660 1.00 60.47 92 LEU A CA 1
ATOM 742 C C . LEU A 1 92 ? 19.041 32.088 -3.993 1.00 60.47 92 LEU A C 1
ATOM 744 O O . LEU A 1 92 ? 18.659 32.711 -4.977 1.00 60.47 92 LEU A O 1
ATOM 748 N N . LYS A 1 93 ? 20.000 32.571 -3.190 1.00 60.81 93 LYS A N 1
ATOM 749 C CA . LYS A 1 93 ? 20.609 33.903 -3.381 1.00 60.81 93 LYS A CA 1
ATOM 750 C C . LYS A 1 93 ? 21.601 33.939 -4.539 1.00 60.81 93 LYS A C 1
ATOM 752 O O . LYS A 1 93 ? 21.782 34.988 -5.145 1.00 60.81 93 LYS A O 1
ATOM 757 N N . ASN A 1 94 ? 22.209 32.796 -4.853 1.00 58.12 94 ASN A N 1
ATOM 758 C CA . ASN A 1 94 ? 23.115 32.640 -5.993 1.00 58.12 94 ASN A CA 1
ATOM 759 C C . ASN A 1 94 ? 22.400 32.161 -7.269 1.00 58.12 94 ASN A C 1
ATOM 761 O O . ASN A 1 94 ? 23.057 31.963 -8.289 1.00 58.12 94 ASN A O 1
ATOM 765 N N . TYR A 1 95 ? 21.077 31.959 -7.228 1.00 61.66 95 TYR A N 1
ATOM 766 C CA . TYR A 1 95 ? 20.283 31.679 -8.423 1.00 61.66 95 TYR A CA 1
ATOM 767 C C . TYR A 1 95 ? 19.978 33.002 -9.123 1.00 61.66 95 TYR A C 1
ATOM 769 O O . TYR A 1 95 ? 18.903 33.583 -8.991 1.00 61.66 95 TYR A O 1
ATOM 777 N N . ASP A 1 96 ? 20.986 33.527 -9.807 1.00 59.28 96 ASP A N 1
ATOM 778 C CA . ASP A 1 96 ? 20.819 34.683 -10.667 1.00 59.28 96 ASP A CA 1
ATOM 779 C C . ASP A 1 96 ? 20.188 34.207 -11.987 1.00 59.28 96 ASP A C 1
ATOM 781 O O . ASP A 1 96 ? 20.849 33.663 -12.869 1.00 59.28 96 ASP A O 1
ATOM 785 N N . GLU A 1 97 ? 18.869 34.375 -12.102 1.00 58.31 97 GLU A N 1
ATOM 786 C CA . GLU A 1 97 ? 18.080 34.087 -13.313 1.00 58.31 97 GLU A CA 1
ATOM 787 C C . GLU A 1 97 ? 18.558 34.921 -14.521 1.00 58.31 97 GLU A C 1
ATOM 789 O O . GLU A 1 97 ? 18.197 34.638 -15.661 1.00 58.31 97 GLU A O 1
ATOM 794 N N . SER A 1 98 ? 19.394 35.941 -14.282 1.00 60.16 98 SER A N 1
ATOM 795 C CA . SER A 1 98 ? 19.950 36.833 -15.296 1.00 60.16 98 SER A CA 1
ATOM 796 C C . SER A 1 98 ? 21.399 36.532 -15.681 1.00 60.16 98 SER A C 1
ATOM 798 O O . SER A 1 98 ? 21.994 37.329 -16.416 1.00 60.16 98 SER A O 1
ATOM 800 N N . VAL A 1 99 ? 21.976 35.395 -15.249 1.00 59.56 99 VAL A N 1
ATOM 801 C CA . VAL A 1 99 ? 23.222 34.909 -15.858 1.00 59.56 99 VAL A CA 1
ATOM 802 C C . VAL A 1 99 ? 22.908 34.588 -17.308 1.00 59.56 99 VAL A C 1
ATOM 804 O O . VAL A 1 99 ? 22.454 33.501 -17.654 1.00 59.56 99 VAL A O 1
ATOM 807 N N . ASP A 1 100 ? 23.158 35.578 -18.154 1.00 58.75 100 ASP A N 1
ATOM 808 C CA . ASP A 1 100 ? 23.255 35.444 -19.590 1.00 58.75 100 ASP A CA 1
ATOM 809 C C . ASP A 1 100 ? 24.438 34.502 -19.817 1.00 58.75 100 ASP A C 1
ATOM 811 O O . ASP A 1 100 ? 25.605 34.911 -19.906 1.00 58.75 100 ASP A O 1
ATOM 815 N N . LEU A 1 101 ? 24.141 33.198 -19.775 1.00 61.56 101 LEU A N 1
ATOM 816 C CA . LEU A 1 101 ? 24.973 32.166 -20.348 1.00 61.56 101 LEU A CA 1
ATOM 817 C C . LEU A 1 101 ? 25.121 32.651 -21.775 1.00 61.56 101 LEU A C 1
ATOM 819 O O . LEU A 1 101 ? 24.202 32.510 -22.574 1.00 61.56 101 LEU A O 1
ATOM 823 N N . LYS A 1 102 ? 26.236 33.328 -22.063 1.00 58.31 102 LYS A N 1
ATOM 824 C CA . LYS A 1 102 ? 26.662 33.621 -23.421 1.00 58.31 102 LYS A CA 1
ATOM 825 C C . LYS A 1 102 ? 26.882 32.259 -24.043 1.00 58.31 102 LYS A C 1
ATOM 827 O O . LYS A 1 102 ? 28.011 31.774 -24.088 1.00 58.31 102 LYS A O 1
ATOM 832 N N . GLU A 1 103 ? 25.787 31.616 -24.425 1.00 57.38 103 GLU A N 1
ATOM 833 C CA . GLU A 1 103 ? 25.747 30.464 -25.278 1.00 57.38 103 GLU A CA 1
ATOM 834 C C . GLU A 1 103 ? 26.386 30.992 -26.542 1.00 57.38 103 GLU A C 1
ATOM 836 O O . GLU A 1 103 ? 25.777 31.656 -27.381 1.00 57.38 103 GLU A O 1
ATOM 841 N N . VAL A 1 104 ? 27.702 30.815 -26.610 1.00 61.78 104 VAL A N 1
ATOM 842 C CA . VAL A 1 104 ? 28.404 30.902 -27.862 1.00 61.78 104 VAL A CA 1
ATOM 843 C C . VAL A 1 104 ? 27.749 29.786 -28.643 1.00 61.78 104 VAL A C 1
ATOM 845 O O . VAL A 1 104 ? 28.038 28.616 -28.388 1.00 61.78 104 VAL A O 1
ATOM 848 N N . THR A 1 105 ? 26.810 30.147 -29.518 1.00 58.97 105 THR A N 1
ATOM 849 C CA . THR A 1 105 ? 26.234 29.276 -30.538 1.00 58.97 105 THR A CA 1
ATOM 850 C C . THR A 1 105 ? 27.375 28.918 -31.479 1.00 58.97 105 THR A C 1
ATOM 852 O O . THR A 1 105 ? 27.523 29.452 -32.577 1.00 58.97 105 THR A O 1
ATOM 855 N N . THR A 1 106 ? 28.296 28.124 -30.957 1.00 62.75 106 THR A N 1
ATOM 856 C CA . THR A 1 106 ? 29.405 27.563 -31.683 1.00 62.75 106 THR A CA 1
ATOM 857 C C . THR A 1 106 ? 28.753 26.518 -32.557 1.00 62.75 106 THR A C 1
ATOM 859 O O . THR A 1 106 ? 28.022 25.663 -32.061 1.00 62.75 106 THR A O 1
ATOM 862 N N . ASP A 1 107 ? 28.952 26.685 -33.855 1.00 65.81 107 ASP A N 1
ATOM 863 C CA . ASP A 1 107 ? 28.447 25.824 -34.908 1.00 65.81 107 ASP A CA 1
ATOM 864 C C . ASP A 1 107 ? 28.546 24.345 -34.496 1.00 65.81 107 ASP A C 1
ATOM 866 O O . ASP A 1 107 ? 29.641 23.808 -34.307 1.00 65.81 107 ASP A O 1
ATOM 870 N N . GLU A 1 108 ? 27.393 23.713 -34.257 1.00 64.56 108 GLU A N 1
ATOM 871 C CA . GLU A 1 108 ? 27.312 22.373 -33.665 1.00 64.56 108 GLU A CA 1
ATOM 872 C C . GLU A 1 108 ? 28.001 21.326 -34.557 1.00 64.56 108 GLU A C 1
ATOM 874 O O . GLU A 1 108 ? 28.522 20.326 -34.061 1.00 64.56 108 GLU A O 1
ATOM 879 N N . GLU A 1 109 ? 28.066 21.578 -35.871 1.00 68.69 109 GLU A N 1
ATOM 880 C CA . GLU A 1 109 ? 28.751 20.709 -36.830 1.00 68.69 109 GLU A CA 1
ATOM 881 C C . GLU A 1 109 ? 30.245 20.583 -36.513 1.00 68.69 109 GLU A C 1
ATOM 883 O O . GLU A 1 109 ? 30.800 19.491 -36.638 1.00 68.69 109 GLU A O 1
ATOM 888 N N . SER A 1 110 ? 30.881 21.641 -35.998 1.00 66.06 110 SER A N 1
ATOM 889 C CA . SER A 1 110 ? 32.298 21.608 -35.614 1.00 66.06 110 SER A CA 1
ATOM 890 C C . SER A 1 110 ? 32.607 20.661 -34.444 1.00 66.06 110 SER A C 1
ATOM 892 O O . SER A 1 110 ? 33.698 20.095 -34.405 1.00 66.06 110 SER A O 1
ATOM 894 N N . PHE A 1 111 ? 31.659 20.414 -33.529 1.00 62.44 111 PHE A N 1
ATOM 895 C CA . PHE A 1 111 ? 31.829 19.435 -32.439 1.00 62.44 111 PHE A CA 1
ATOM 896 C C . PHE A 1 111 ? 31.472 18.008 -32.845 1.00 62.44 111 PHE A C 1
ATOM 898 O O . PHE A 1 111 ? 31.892 17.056 -32.189 1.00 62.44 111 PHE A O 1
ATOM 905 N N . ARG A 1 112 ? 30.680 17.843 -33.909 1.00 68.06 112 ARG A N 1
ATOM 906 C CA . ARG A 1 112 ? 30.285 16.523 -34.417 1.00 68.06 112 ARG A CA 1
ATOM 907 C C . ARG A 1 112 ? 31.393 15.850 -35.227 1.00 68.06 112 ARG A C 1
ATOM 909 O O . ARG A 1 112 ? 31.325 14.645 -35.456 1.00 68.06 112 ARG A O 1
ATOM 916 N N . VAL A 1 113 ? 32.416 16.601 -35.633 1.00 75.19 113 VAL A N 1
ATOM 917 C CA . VAL A 1 113 ? 33.595 16.076 -36.325 1.00 75.19 113 VAL A CA 1
ATOM 918 C C . VAL A 1 113 ? 34.697 15.807 -35.302 1.00 75.19 113 VAL A C 1
ATOM 920 O O . VAL A 1 113 ? 35.439 16.707 -34.916 1.00 75.19 113 VAL A O 1
ATOM 923 N N . TRP A 1 114 ? 34.814 14.552 -34.864 1.00 73.31 114 TRP A N 1
ATOM 924 C CA . TRP A 1 114 ? 35.926 14.116 -34.019 1.00 73.31 114 TRP A CA 1
ATOM 925 C C . TRP A 1 114 ? 36.999 13.426 -34.863 1.00 73.31 114 TRP A C 1
ATOM 927 O O . TRP A 1 114 ? 36.732 12.453 -35.572 1.00 73.31 114 TRP A O 1
ATOM 937 N N . GLU A 1 115 ? 38.223 13.951 -34.814 1.00 76.44 115 GLU A N 1
ATOM 938 C CA . GLU A 1 115 ? 39.348 13.402 -35.565 1.00 76.44 115 GLU A CA 1
ATOM 939 C C . GLU A 1 115 ? 39.678 11.996 -35.040 1.00 76.44 115 GLU A C 1
ATOM 941 O O . GLU A 1 115 ? 40.006 11.824 -33.868 1.00 76.44 115 GLU A O 1
ATOM 946 N N . GLY A 1 116 ? 39.562 10.985 -35.904 1.00 72.12 116 GLY A N 1
ATOM 947 C CA . GLY A 1 116 ? 39.791 9.584 -35.540 1.00 72.12 116 GLY A CA 1
ATOM 948 C C . GLY A 1 116 ? 38.542 8.787 -35.151 1.00 72.12 116 GLY A C 1
ATOM 949 O O . GLY A 1 116 ? 38.689 7.629 -34.781 1.00 72.12 116 GLY A O 1
ATOM 950 N N . ILE A 1 117 ? 37.327 9.346 -35.268 1.00 78.62 117 ILE A N 1
ATOM 951 C CA . ILE A 1 117 ? 36.080 8.613 -34.962 1.00 78.62 117 ILE A CA 1
ATOM 952 C C . ILE A 1 117 ? 35.867 7.370 -35.840 1.00 78.62 117 ILE A C 1
ATOM 954 O O . ILE A 1 117 ? 35.376 6.354 -35.357 1.00 78.62 117 ILE A O 1
ATOM 958 N N . ASP A 1 118 ? 36.280 7.447 -37.108 1.00 80.12 118 ASP A N 1
ATOM 959 C CA . ASP A 1 118 ? 36.206 6.349 -38.079 1.00 80.12 118 ASP A CA 1
ATOM 960 C C . ASP A 1 118 ? 37.526 5.559 -38.186 1.00 80.12 118 ASP A C 1
ATOM 962 O O . ASP A 1 118 ? 37.643 4.644 -39.004 1.00 80.12 118 ASP A O 1
ATOM 966 N N . GLU A 1 119 ? 38.547 5.921 -37.404 1.00 80.81 119 GLU A N 1
ATOM 967 C CA . GLU A 1 119 ? 39.861 5.278 -37.450 1.00 80.81 119 GLU A CA 1
ATOM 968 C C . GLU A 1 119 ? 40.005 4.219 -36.360 1.00 80.81 119 GLU A C 1
ATOM 970 O O . GLU A 1 119 ? 39.522 4.367 -35.239 1.00 80.81 119 GLU A O 1
ATOM 975 N N . ASP A 1 120 ? 40.724 3.143 -36.680 1.00 80.75 120 ASP A N 1
ATOM 976 C CA . ASP A 1 120 ? 41.049 2.126 -35.690 1.00 80.75 120 ASP A CA 1
ATOM 977 C C . ASP A 1 120 ? 41.957 2.715 -34.597 1.00 80.75 120 ASP A C 1
ATOM 979 O O . ASP A 1 120 ? 42.928 3.431 -34.872 1.00 80.75 120 ASP A O 1
ATOM 983 N N . TRP A 1 121 ? 41.655 2.398 -33.337 1.00 81.06 121 TRP A N 1
ATOM 984 C CA . TRP A 1 121 ? 42.329 2.967 -32.164 1.00 81.06 121 TRP A CA 1
ATOM 985 C C . TRP A 1 121 ? 43.848 2.709 -32.164 1.00 81.06 121 TRP A C 1
ATOM 987 O O . TRP A 1 121 ? 44.628 3.518 -31.647 1.00 81.06 121 TRP A O 1
ATOM 997 N N . GLU A 1 122 ? 44.297 1.602 -32.765 1.00 78.12 122 GLU A N 1
ATOM 998 C CA . GLU A 1 122 ? 45.720 1.319 -32.954 1.00 78.12 122 GLU A CA 1
ATOM 999 C C . GLU A 1 122 ? 46.388 2.286 -33.937 1.00 78.12 122 GLU A C 1
ATOM 1001 O O . GLU A 1 122 ? 47.523 2.709 -33.704 1.00 78.12 122 GLU A O 1
ATOM 1006 N N . ASP A 1 123 ? 45.713 2.638 -35.029 1.00 82.38 123 ASP A N 1
ATOM 1007 C CA . ASP A 1 123 ? 46.258 3.502 -36.076 1.00 82.38 123 ASP A CA 1
ATOM 1008 C C . ASP A 1 123 ? 46.259 4.974 -35.651 1.00 82.38 123 ASP A C 1
ATOM 1010 O O . ASP A 1 123 ? 47.246 5.678 -35.895 1.00 82.38 123 ASP A O 1
ATOM 1014 N N . PHE A 1 124 ? 45.250 5.404 -34.888 1.00 82.06 124 PHE A N 1
ATOM 1015 C CA . PHE A 1 124 ? 45.225 6.718 -34.239 1.00 82.06 124 PHE A CA 1
ATOM 1016 C C . PHE A 1 124 ? 46.446 6.925 -33.321 1.00 82.06 124 PHE A C 1
ATOM 1018 O O . PHE A 1 124 ? 47.169 7.920 -33.417 1.00 82.06 124 PHE A O 1
ATOM 1025 N N . ASN A 1 125 ? 46.763 5.933 -32.483 1.00 79.38 125 ASN A N 1
ATOM 1026 C CA . ASN A 1 125 ? 47.892 6.003 -31.549 1.00 79.38 125 ASN A CA 1
ATOM 1027 C C . ASN A 1 125 ? 49.272 5.903 -32.223 1.00 79.38 125 ASN A C 1
ATOM 1029 O O . ASN A 1 125 ? 50.279 6.308 -31.631 1.00 79.38 125 ASN A O 1
ATOM 1033 N N . LYS A 1 126 ? 49.353 5.368 -33.448 1.00 82.06 126 LYS A N 1
ATOM 1034 C CA . LYS A 1 126 ? 50.596 5.333 -34.240 1.00 82.06 126 LYS A CA 1
ATOM 1035 C C . LYS A 1 126 ? 50.921 6.699 -34.851 1.00 82.06 126 LYS A C 1
ATOM 1037 O O . LYS A 1 126 ? 52.103 7.019 -34.980 1.00 82.06 126 LYS A O 1
ATOM 1042 N N . LYS A 1 127 ? 49.916 7.520 -35.184 1.00 72.69 127 LYS A N 1
ATOM 1043 C CA . LYS A 1 127 ? 50.106 8.849 -35.801 1.00 72.69 127 LYS A CA 1
ATOM 1044 C C . LYS A 1 127 ? 50.857 9.836 -34.905 1.00 72.69 127 LYS A C 1
ATOM 1046 O O . LYS A 1 127 ? 51.714 10.558 -35.400 1.00 72.69 127 LYS A O 1
ATOM 1051 N N . ASN A 1 128 ? 50.612 9.802 -33.595 1.00 65.25 128 ASN A N 1
ATOM 1052 C CA . ASN A 1 128 ? 51.260 10.692 -32.620 1.00 65.25 128 ASN A CA 1
ATOM 1053 C C . ASN A 1 128 ? 52.661 10.233 -32.170 1.00 65.25 128 ASN A C 1
ATOM 1055 O O . ASN A 1 128 ? 53.282 10.880 -31.331 1.00 65.25 128 ASN A O 1
ATOM 1059 N N . LYS A 1 129 ? 53.167 9.108 -32.694 1.00 62.09 129 LYS A N 1
ATOM 1060 C CA . LYS A 1 129 ? 54.493 8.556 -32.360 1.00 62.09 129 LYS A CA 1
ATOM 1061 C C . LYS A 1 129 ? 55.567 8.861 -33.413 1.00 62.09 129 LYS A C 1
ATOM 1063 O O . LYS A 1 129 ? 56.576 8.155 -33.455 1.00 62.09 129 LYS A O 1
ATOM 1068 N N . LYS A 1 130 ? 55.359 9.866 -34.266 1.00 54.12 130 LYS A N 1
ATOM 1069 C CA . LYS A 1 130 ? 56.300 10.249 -35.325 1.00 54.12 130 LYS A CA 1
ATOM 1070 C C . LYS A 1 130 ? 56.915 11.619 -35.089 1.00 54.12 130 LYS A C 1
ATOM 1072 O O . LYS A 1 130 ? 56.159 12.532 -34.702 1.00 54.12 130 LYS A O 1
#